Protein AF-I1BGM9-F1 (afdb_monomer_lite)

Radius of gyration: 24.02 Å; chains: 1; bounding box: 52×51×76 Å

Sequence (134 aa):
MIDSLDTKRAESKNILCCKMSLQFSRIGSIHKRKPQRPASVSNDIYISSKSKSSAIVNRIKRLMLKENQKTITIHGLGAMVLRATSIALKAQEDLNDQISLKPTTETISLIDDIIPEDMKQKKDLQICKRELEK

InterPro domains:
  IPR014612 Ribonucleases P/MRP protein subunit Rpp20/Pop7 [PF12328] (41-123)
  IPR014612 Ribo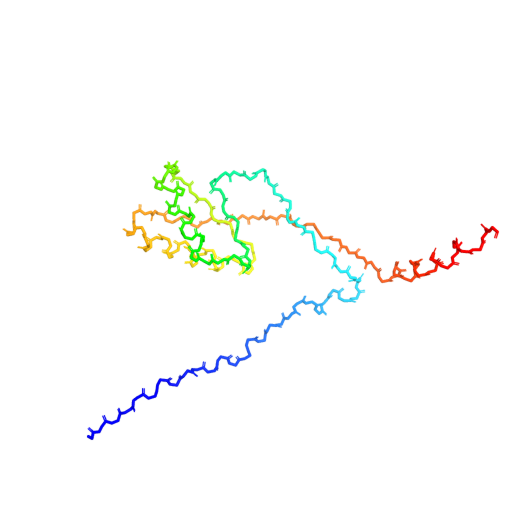nucleases P/MRP protein subunit Rpp20/Pop7 [PTHR15314] (30-118)
  IPR036882 Alba-like domain superfamily [G3DSA:3.30.110.20] (25-133)
  IPR036882 Alba-like domain superfamily [SSF82704] (43-116)

Foldseek 3Di:
DDDDDPPPDDDPPDPPPVVPPPPCVQFADKAFDDFDDPDDDLQEAEDDPPDDLVVVLVSVVCCCPVVVDPHHHYDADDVCPVVSVVSVVVSCVVVVNPDDDDDDDDDGDTDIDGDGPVVVVVVVVVVVPPPPDD

pLDDT: mean 76.67, std 21.54, range [31.11, 96.38]

Structure (mmCIF, N/CA/C/O backbone):
data_AF-I1BGM9-F1
#
_entry.id   AF-I1BGM9-F1
#
loop_
_atom_site.group_PDB
_atom_site.id
_atom_site.type_s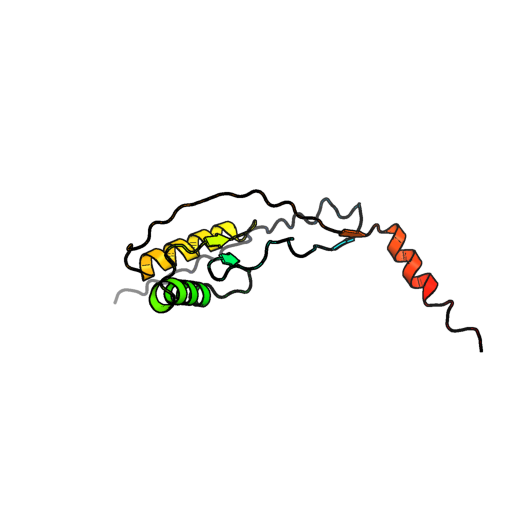ymbol
_atom_site.label_atom_id
_atom_site.label_alt_id
_atom_site.label_comp_id
_atom_site.label_asym_id
_atom_site.label_entity_id
_atom_site.label_seq_id
_atom_site.pdbx_PDB_ins_code
_atom_site.Cartn_x
_atom_site.Cartn_y
_atom_site.Cartn_z
_atom_site.occupancy
_atom_site.B_iso_or_equiv
_atom_site.auth_seq_id
_atom_site.auth_comp_id
_atom_site.auth_asym_id
_atom_site.auth_atom_id
_atom_site.pdbx_PDB_model_num
ATOM 1 N N . MET A 1 1 ? 22.489 -15.675 44.538 1.00 47.59 1 MET A N 1
ATOM 2 C CA . MET A 1 1 ? 22.892 -16.816 43.692 1.00 47.59 1 MET A CA 1
ATOM 3 C C . MET A 1 1 ? 21.787 -17.051 42.680 1.00 47.59 1 MET A C 1
ATOM 5 O O . MET A 1 1 ? 20.633 -16.987 43.086 1.00 47.59 1 MET A O 1
ATOM 9 N N . ILE A 1 2 ? 22.177 -17.343 41.434 1.00 50.19 2 ILE A N 1
ATOM 10 C CA . ILE A 1 2 ? 21.364 -17.720 40.260 1.00 50.19 2 ILE A CA 1
ATOM 11 C C . ILE A 1 2 ? 21.028 -16.553 39.303 1.00 50.19 2 ILE A C 1
ATOM 13 O O . ILE A 1 2 ? 19.948 -15.972 39.312 1.00 50.19 2 ILE A O 1
ATOM 17 N N . ASP A 1 3 ? 22.065 -16.201 38.541 1.00 35.69 3 ASP A N 1
ATOM 18 C CA . ASP A 1 3 ? 22.170 -16.248 37.074 1.00 35.69 3 ASP A CA 1
ATOM 19 C C . ASP A 1 3 ? 21.246 -15.399 36.182 1.00 35.69 3 ASP A C 1
ATOM 21 O O . ASP A 1 3 ? 20.120 -15.744 35.830 1.00 35.69 3 ASP A O 1
ATOM 25 N N . SER A 1 4 ? 21.860 -14.308 35.715 1.00 48.44 4 SER A N 1
ATOM 26 C CA . SER A 1 4 ? 21.898 -13.839 34.325 1.00 48.44 4 SER A CA 1
ATOM 27 C C . SER A 1 4 ? 21.396 -14.831 33.267 1.00 48.44 4 SER A C 1
ATOM 29 O O . SER A 1 4 ? 22.034 -15.851 33.004 1.00 48.44 4 SER A O 1
ATOM 31 N N . LEU A 1 5 ? 20.333 -14.450 32.556 1.00 50.47 5 LEU A N 1
ATOM 32 C CA . LEU A 1 5 ? 19.987 -15.032 31.261 1.00 50.47 5 LEU A CA 1
ATOM 33 C C . LEU A 1 5 ? 20.230 -14.002 30.159 1.00 50.47 5 LEU A C 1
ATOM 35 O O . LEU A 1 5 ? 19.378 -13.183 29.812 1.00 50.47 5 LEU A O 1
ATOM 39 N N . ASP A 1 6 ? 21.442 -14.086 29.617 1.00 43.53 6 ASP A N 1
ATOM 40 C CA . ASP A 1 6 ? 21.855 -13.495 28.354 1.00 43.53 6 ASP A CA 1
ATOM 41 C C . ASP A 1 6 ? 20.881 -13.893 27.243 1.00 43.53 6 ASP A C 1
ATOM 43 O O . ASP A 1 6 ? 20.869 -15.026 26.755 1.00 43.53 6 ASP A O 1
ATOM 47 N N . THR A 1 7 ? 20.073 -12.941 26.782 1.00 48.78 7 THR A N 1
ATOM 48 C CA . THR A 1 7 ? 19.295 -13.133 25.559 1.00 48.78 7 THR A CA 1
ATOM 49 C C . THR A 1 7 ? 20.230 -12.895 24.380 1.00 48.78 7 THR A C 1
ATOM 51 O O . THR A 1 7 ? 20.437 -11.763 23.936 1.00 48.78 7 THR A O 1
ATOM 54 N N . LYS A 1 8 ? 20.857 -13.970 23.893 1.00 41.69 8 LYS A N 1
ATOM 55 C CA . LYS A 1 8 ? 21.724 -13.929 22.712 1.00 41.69 8 LYS A CA 1
ATOM 56 C C . LYS A 1 8 ? 20.919 -13.458 21.504 1.00 41.69 8 LYS A C 1
ATOM 58 O O . LYS A 1 8 ? 20.136 -14.199 20.916 1.00 41.69 8 LYS A O 1
ATOM 63 N N . ARG A 1 9 ? 21.122 -12.191 21.145 1.00 37.47 9 ARG A N 1
ATOM 64 C CA . ARG A 1 9 ? 20.648 -11.576 19.909 1.00 37.47 9 ARG A CA 1
ATOM 65 C C . ARG A 1 9 ? 21.229 -12.366 18.741 1.00 37.47 9 ARG A C 1
ATOM 67 O O . ARG A 1 9 ? 22.417 -12.269 18.453 1.00 37.47 9 ARG A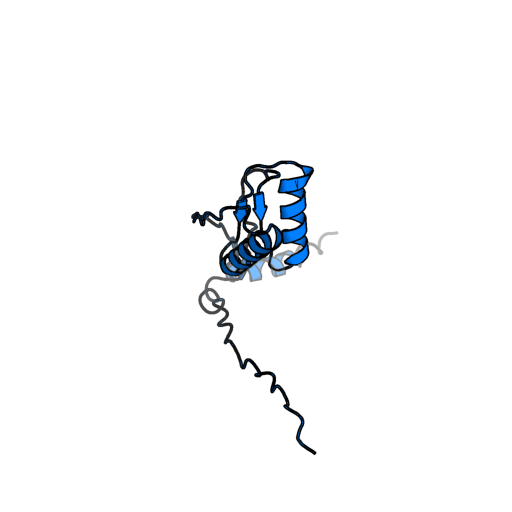 O 1
ATOM 74 N N . ALA A 1 10 ? 20.382 -13.167 18.104 1.00 42.22 10 ALA A N 1
ATOM 75 C CA . ALA A 1 10 ? 20.719 -13.886 16.892 1.00 42.22 10 ALA A CA 1
ATOM 76 C C . ALA A 1 10 ? 21.202 -12.889 15.829 1.00 42.22 10 ALA A C 1
ATOM 78 O O . ALA A 1 10 ? 20.460 -12.018 15.370 1.00 42.22 10 ALA A O 1
ATOM 79 N N . GLU A 1 11 ? 22.473 -13.014 15.463 1.00 41.69 11 GLU A N 1
ATOM 80 C CA . GLU A 1 11 ? 23.048 -12.394 14.284 1.00 41.69 11 GLU A CA 1
ATOM 81 C C . GLU A 1 11 ? 22.360 -12.997 13.058 1.00 41.69 11 GLU A C 1
ATOM 83 O O . GLU A 1 11 ? 22.628 -14.131 12.655 1.00 41.69 11 GLU A O 1
ATOM 88 N N . SER A 1 12 ? 21.440 -12.246 12.459 1.00 45.94 12 SER A N 1
ATOM 89 C CA . SER A 1 12 ? 20.872 -12.577 11.157 1.00 45.94 12 SER A CA 1
ATOM 90 C C . SER A 1 12 ? 21.951 -12.378 10.091 1.00 45.94 12 SER A C 1
ATOM 92 O O . SER A 1 12 ? 22.090 -11.304 9.501 1.00 45.94 12 SER A O 1
ATOM 94 N N . LYS A 1 13 ? 22.751 -13.429 9.906 1.00 42.69 13 LYS A N 1
ATOM 95 C CA . LYS A 1 13 ? 23.730 -13.602 8.836 1.00 42.69 13 LYS A CA 1
ATOM 96 C C . LYS A 1 13 ? 23.038 -13.453 7.484 1.00 42.69 13 LYS A C 1
ATOM 98 O O . LYS A 1 13 ? 22.037 -14.114 7.228 1.00 42.69 13 LYS A O 1
ATOM 103 N N . ASN A 1 14 ? 23.610 -12.586 6.648 1.00 44.69 14 ASN A N 1
ATOM 104 C CA . ASN A 1 14 ? 23.527 -12.583 5.188 1.00 44.69 14 ASN A CA 1
ATOM 105 C C . ASN A 1 14 ? 22.251 -13.196 4.602 1.00 44.69 14 ASN A C 1
ATOM 107 O O . ASN A 1 14 ? 22.264 -14.285 4.029 1.00 44.69 14 ASN A O 1
ATOM 111 N N . ILE A 1 15 ? 21.169 -12.421 4.619 1.00 40.81 15 ILE A N 1
ATOM 112 C CA . ILE A 1 15 ? 20.214 -12.536 3.524 1.00 40.81 15 ILE A CA 1
ATOM 113 C C . ILE A 1 15 ? 20.950 -11.956 2.328 1.00 40.81 15 ILE A C 1
ATOM 115 O O . ILE A 1 15 ? 21.093 -10.739 2.193 1.00 40.81 15 ILE A O 1
ATOM 119 N N . LEU A 1 16 ? 21.497 -12.865 1.526 1.00 44.66 16 LEU A N 1
ATOM 120 C CA . LEU A 1 16 ? 21.978 -12.637 0.181 1.00 44.66 16 LEU A CA 1
ATOM 121 C C . LEU A 1 16 ? 20.876 -11.875 -0.557 1.00 44.66 16 LEU A C 1
ATOM 123 O O . LEU A 1 16 ? 19.959 -12.451 -1.137 1.00 44.66 16 LEU A O 1
ATOM 127 N N . CYS A 1 17 ? 20.949 -10.547 -0.488 1.00 34.69 17 CYS A N 1
ATOM 128 C CA . CYS A 1 17 ? 20.283 -9.652 -1.403 1.00 34.69 17 CYS A CA 1
ATOM 129 C C . CYS A 1 17 ? 20.964 -9.923 -2.737 1.00 34.69 17 CYS A C 1
ATOM 131 O O . CYS A 1 17 ? 21.916 -9.245 -3.127 1.00 34.69 17 CYS A O 1
ATOM 133 N N . CYS A 1 18 ? 20.533 -11.006 -3.381 1.00 31.11 18 CYS A N 1
ATOM 134 C CA . CYS A 1 18 ? 20.826 -11.309 -4.758 1.00 31.11 18 CYS A CA 1
ATOM 135 C C . CYS A 1 18 ? 20.189 -10.159 -5.525 1.00 31.11 18 CYS A C 1
ATOM 137 O O . CYS A 1 18 ? 19.013 -10.180 -5.886 1.00 31.11 18 CYS A O 1
ATOM 139 N N . LYS A 1 19 ? 20.962 -9.081 -5.664 1.00 43.97 19 LYS A N 1
ATOM 140 C CA . LYS A 1 19 ? 20.681 -7.980 -6.560 1.00 43.97 19 LYS A CA 1
ATOM 141 C C . LYS A 1 19 ? 20.499 -8.632 -7.921 1.00 43.97 19 LYS A C 1
ATOM 143 O O . LYS A 1 19 ? 21.468 -8.927 -8.614 1.00 43.97 19 LYS A O 1
ATOM 148 N N . MET A 1 20 ? 19.250 -8.833 -8.321 1.00 42.16 20 MET A N 1
ATOM 149 C CA . MET A 1 20 ? 18.856 -9.193 -9.683 1.00 42.16 20 MET A CA 1
ATOM 150 C C . MET A 1 20 ? 19.176 -8.065 -10.690 1.00 42.16 20 MET A C 1
ATOM 152 O O . MET A 1 20 ? 18.518 -7.907 -11.708 1.00 42.16 20 MET A O 1
ATOM 156 N N . SER A 1 21 ? 20.210 -7.259 -10.433 1.00 46.22 21 SER A N 1
ATOM 157 C CA . SER A 1 21 ? 20.817 -6.354 -11.405 1.00 46.22 21 SER A CA 1
ATOM 158 C C . SER A 1 21 ? 21.771 -7.082 -12.360 1.00 46.22 21 SER A C 1
ATOM 160 O O . SER A 1 21 ? 22.275 -6.462 -13.288 1.00 46.22 21 SER A O 1
ATOM 162 N N . LEU A 1 22 ? 22.051 -8.371 -12.137 1.00 45.59 22 LEU A N 1
ATOM 163 C CA . LEU A 1 22 ? 23.122 -9.100 -12.828 1.00 45.59 22 LEU A CA 1
ATOM 164 C C . LEU A 1 22 ? 22.764 -9.683 -14.204 1.00 45.59 22 LEU A C 1
ATOM 166 O O . LEU A 1 22 ? 23.652 -10.228 -14.847 1.00 45.59 22 LEU A O 1
ATOM 170 N N . GLN A 1 23 ? 21.523 -9.564 -14.690 1.00 45.09 23 GLN A N 1
ATOM 171 C CA . GLN A 1 23 ? 21.164 -10.110 -16.013 1.00 45.09 23 GLN A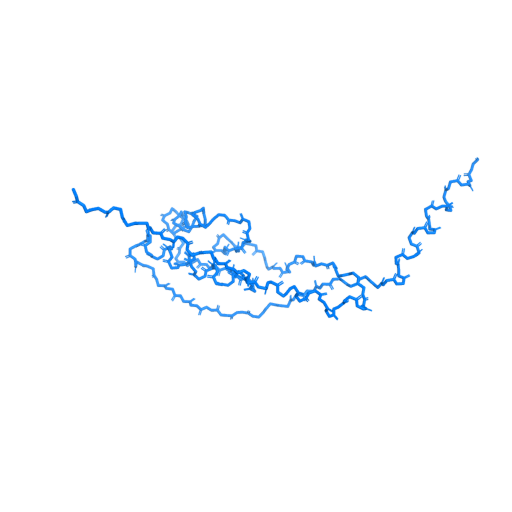 CA 1
ATOM 172 C C . GLN A 1 23 ? 20.841 -9.075 -17.096 1.00 45.09 23 GLN A C 1
ATOM 174 O O . GLN A 1 23 ? 20.743 -9.447 -18.259 1.00 45.09 23 GLN A O 1
ATOM 179 N N . PHE A 1 24 ? 20.759 -7.781 -16.767 1.00 48.75 24 PHE A N 1
ATOM 180 C CA . PHE A 1 24 ? 20.501 -6.732 -17.768 1.00 48.75 24 PHE A CA 1
ATOM 181 C C . PHE A 1 24 ? 21.727 -5.868 -18.099 1.00 48.75 24 PHE A C 1
ATOM 183 O O . PHE A 1 24 ? 21.668 -5.006 -18.972 1.00 48.75 24 PHE A O 1
ATOM 190 N N . SER A 1 25 ? 22.863 -6.119 -17.443 1.00 51.22 25 SER A N 1
ATOM 191 C CA . SER A 1 25 ? 24.116 -5.378 -17.645 1.00 51.22 25 SER A CA 1
ATOM 192 C C . SER A 1 25 ? 24.694 -5.482 -19.059 1.00 51.22 25 SER A C 1
ATOM 194 O O . SER A 1 25 ? 25.623 -4.754 -19.367 1.00 51.22 25 SER A O 1
ATOM 196 N N . ARG A 1 26 ? 24.159 -6.354 -19.925 1.00 57.53 26 ARG A N 1
ATOM 197 C CA . ARG A 1 26 ? 24.588 -6.480 -21.327 1.00 57.53 26 ARG A CA 1
ATOM 198 C C . ARG A 1 26 ? 23.812 -5.592 -22.309 1.00 57.53 26 ARG A C 1
ATOM 200 O O . ARG A 1 26 ? 24.184 -5.541 -23.472 1.00 57.53 26 ARG A O 1
ATOM 207 N N . ILE A 1 27 ? 22.727 -4.942 -21.876 1.00 65.69 27 ILE A N 1
ATOM 208 C CA . ILE A 1 27 ? 21.816 -4.178 -22.757 1.00 65.69 27 ILE A CA 1
ATOM 209 C C . ILE A 1 27 ? 21.973 -2.660 -22.531 1.00 65.69 27 ILE A C 1
ATOM 211 O O . ILE A 1 27 ? 21.616 -1.854 -23.386 1.00 65.69 27 ILE A O 1
ATOM 215 N N . GLY A 1 28 ? 22.564 -2.263 -21.401 1.00 71.69 28 GLY A N 1
ATOM 216 C CA . GLY A 1 28 ? 22.896 -0.880 -21.068 1.00 71.69 28 GLY A CA 1
ATOM 217 C C . GLY A 1 28 ? 22.353 -0.435 -19.713 1.00 71.69 28 GLY A C 1
ATOM 218 O O . GLY A 1 28 ? 21.847 -1.231 -18.919 1.00 71.69 28 GLY A O 1
ATOM 219 N N . SER A 1 29 ? 22.491 0.855 -19.401 1.00 81.12 29 SER A N 1
ATOM 220 C CA . SER A 1 29 ? 22.047 1.396 -18.112 1.00 81.12 29 SER A CA 1
ATOM 221 C C . SER A 1 29 ? 20.537 1.637 -18.102 1.00 81.12 29 SER A C 1
ATOM 223 O O . SER A 1 29 ? 20.037 2.427 -18.902 1.00 81.12 29 SER A O 1
ATOM 225 N N . ILE A 1 30 ? 19.826 1.003 -17.164 1.00 83.88 30 ILE A N 1
ATOM 226 C CA . ILE A 1 30 ? 18.381 1.181 -16.966 1.00 83.88 30 ILE A CA 1
ATOM 227 C C . ILE A 1 30 ? 18.118 2.397 -16.074 1.00 83.88 30 ILE A C 1
ATOM 229 O O . ILE A 1 30 ? 18.615 2.469 -14.946 1.00 83.88 30 ILE A O 1
ATOM 233 N N . HIS A 1 31 ? 17.282 3.316 -16.543 1.00 87.38 31 HIS A N 1
ATOM 234 C CA . HIS A 1 31 ? 16.721 4.393 -15.739 1.00 87.38 31 HIS A CA 1
ATOM 235 C C . HIS A 1 31 ? 15.260 4.076 -15.405 1.00 87.38 31 HIS A C 1
ATOM 237 O O . HIS A 1 31 ? 14.394 4.040 -16.278 1.00 87.38 31 HIS A O 1
ATOM 243 N N . LYS A 1 32 ? 14.989 3.828 -14.119 1.00 86.81 32 LYS A N 1
ATOM 244 C CA . LYS A 1 32 ? 13.644 3.477 -13.653 1.00 86.81 32 LYS A CA 1
ATOM 245 C C . LYS A 1 32 ? 12.760 4.711 -13.566 1.00 86.81 32 LYS A C 1
ATOM 247 O O . LYS A 1 32 ? 13.127 5.670 -12.880 1.00 86.81 32 LYS A O 1
ATOM 252 N N . ARG A 1 33 ? 11.582 4.676 -14.188 1.00 87.50 33 ARG A N 1
ATOM 253 C CA . ARG A 1 33 ? 10.617 5.779 -14.078 1.00 87.50 33 ARG A CA 1
ATOM 254 C C . ARG A 1 33 ? 9.777 5.636 -12.811 1.00 87.50 33 ARG A C 1
ATOM 256 O O . ARG A 1 33 ? 9.697 4.579 -12.184 1.00 87.50 33 ARG A O 1
ATOM 263 N N . LYS A 1 34 ? 9.123 6.729 -12.410 1.00 86.88 34 LYS A N 1
ATOM 264 C CA . LYS A 1 34 ? 8.061 6.640 -11.400 1.00 86.88 34 LYS A CA 1
ATOM 265 C C . LYS A 1 34 ? 6.871 5.891 -12.014 1.00 86.88 34 LYS A C 1
ATOM 267 O O . LYS A 1 34 ? 6.562 6.146 -13.178 1.00 86.88 34 LYS A O 1
ATOM 272 N N . PRO A 1 35 ? 6.186 5.022 -11.253 1.00 87.75 35 PRO A N 1
ATOM 273 C CA . PRO A 1 35 ? 4.963 4.387 -11.724 1.00 87.75 35 PRO A CA 1
ATOM 274 C C . PRO A 1 35 ? 3.952 5.435 -12.196 1.00 87.75 35 PRO A C 1
ATOM 276 O O . PRO A 1 35 ? 3.703 6.420 -11.492 1.00 87.75 35 PRO A O 1
ATOM 279 N N . GLN A 1 36 ? 3.380 5.215 -13.379 1.00 87.38 36 GLN A N 1
ATOM 280 C CA . GLN A 1 36 ? 2.227 5.974 -13.851 1.00 87.38 36 GLN A CA 1
ATOM 281 C C . GLN A 1 36 ? 1.048 5.622 -12.945 1.00 87.38 36 GLN A C 1
ATOM 283 O O . GLN A 1 36 ? 0.748 4.445 -12.749 1.00 87.38 36 GLN A O 1
ATOM 288 N N . ARG A 1 37 ? 0.418 6.630 -12.345 1.00 82.00 37 ARG A N 1
ATOM 289 C CA . ARG A 1 37 ? -0.691 6.430 -11.410 1.00 82.00 37 ARG A CA 1
ATOM 290 C C . ARG A 1 37 ? -1.818 7.417 -11.692 1.00 82.00 37 ARG A C 1
ATOM 292 O O . ARG A 1 37 ? -1.527 8.537 -12.120 1.00 82.00 37 ARG A O 1
ATOM 299 N N . PRO A 1 38 ? -3.076 7.039 -11.411 1.00 82.06 38 PRO A N 1
ATOM 300 C CA . PRO A 1 38 ? -4.181 7.983 -11.434 1.00 82.06 38 PRO A CA 1
ATOM 301 C C . PRO A 1 38 ? -3.974 9.098 -10.395 1.00 82.06 38 PRO A C 1
ATOM 303 O O . PRO A 1 38 ? -3.071 9.051 -9.542 1.00 82.06 38 PRO A O 1
ATOM 306 N N . ALA A 1 39 ? -4.810 10.134 -10.488 1.00 84.62 39 ALA A N 1
ATOM 307 C CA . ALA A 1 39 ? -4.816 11.234 -9.532 1.00 84.62 39 ALA A CA 1
ATOM 308 C C . ALA A 1 39 ? -4.899 10.695 -8.094 1.00 84.62 39 ALA A C 1
ATOM 310 O O . ALA A 1 39 ? -5.615 9.735 -7.820 1.00 84.62 39 ALA A O 1
ATOM 311 N N . SER A 1 40 ? -4.126 11.290 -7.179 1.00 82.06 40 SER A N 1
ATOM 312 C CA . SER A 1 40 ? -4.097 10.807 -5.795 1.00 82.06 40 SER A CA 1
ATOM 313 C C . SER A 1 40 ? -5.420 11.146 -5.124 1.00 82.06 40 SER A C 1
ATOM 315 O O . SER A 1 40 ? -5.691 12.321 -4.884 1.00 82.06 40 SER A O 1
ATOM 317 N N . VAL A 1 41 ? -6.205 10.130 -4.783 1.00 87.00 41 VAL A N 1
ATOM 318 C CA . VAL A 1 41 ? -7.360 10.293 -3.899 1.00 87.00 41 VAL A CA 1
ATOM 319 C C . VAL A 1 41 ? -6.851 10.412 -2.457 1.00 87.00 41 VAL A C 1
ATOM 321 O O . VAL A 1 41 ? -5.796 9.872 -2.113 1.00 87.00 41 VAL A O 1
ATOM 324 N N . SER A 1 42 ? -7.571 11.137 -1.598 1.00 84.81 42 SER A N 1
ATOM 325 C CA . SER A 1 42 ? -7.234 11.286 -0.170 1.00 84.81 42 SER A CA 1
ATOM 326 C C . SER A 1 42 ? -7.184 9.950 0.580 1.00 84.81 42 SER A C 1
ATOM 328 O O . SER A 1 42 ? -6.428 9.813 1.545 1.00 84.81 42 SER A O 1
ATOM 330 N N . ASN A 1 43 ? -7.964 8.976 0.106 1.00 91.88 43 ASN A N 1
ATOM 331 C CA . ASN A 1 43 ? -8.184 7.674 0.736 1.00 91.88 43 ASN A CA 1
ATOM 332 C C . ASN A 1 43 ? -7.113 6.639 0.379 1.00 91.88 43 ASN A C 1
ATOM 334 O O . ASN A 1 43 ? -7.027 5.606 1.042 1.00 91.88 43 ASN A O 1
ATOM 338 N N . ASP A 1 44 ? -6.279 6.925 -0.622 1.00 92.75 44 ASP A N 1
ATOM 339 C CA . ASP A 1 44 ? -5.243 6.007 -1.079 1.00 92.75 44 ASP A CA 1
ATOM 340 C C . ASP A 1 44 ? -3.902 6.352 -0.434 1.00 92.75 44 ASP A C 1
ATOM 342 O O . ASP A 1 44 ? -3.407 7.486 -0.480 1.00 92.75 44 ASP A O 1
ATOM 346 N N . ILE A 1 45 ? -3.271 5.345 0.164 1.00 94.25 45 ILE A N 1
ATOM 347 C CA . ILE A 1 45 ? -1.970 5.473 0.810 1.00 94.25 45 ILE A CA 1
ATOM 348 C C . ILE A 1 45 ? -0.969 4.572 0.099 1.00 94.25 45 ILE A C 1
ATOM 350 O O . ILE A 1 45 ? -1.002 3.350 0.217 1.00 94.25 45 ILE A O 1
ATOM 354 N N . TYR A 1 46 ? -0.010 5.194 -0.579 1.00 93.31 46 TYR A N 1
ATOM 355 C CA . TYR A 1 46 ? 1.103 4.496 -1.215 1.00 93.31 46 TYR A CA 1
ATOM 356 C C 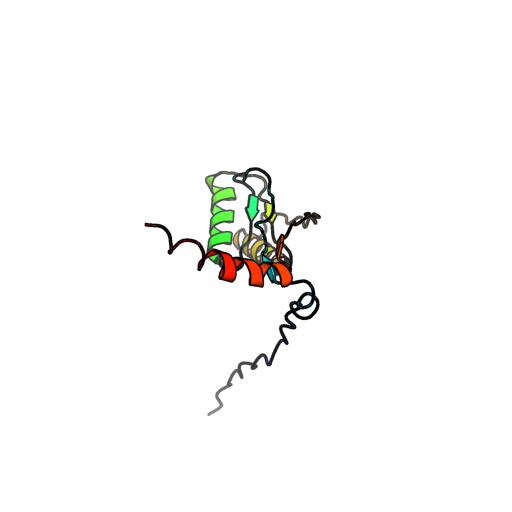. TYR A 1 46 ? 2.278 4.371 -0.248 1.00 93.31 46 TYR A C 1
ATOM 358 O O . TYR A 1 46 ? 2.798 5.370 0.264 1.00 93.31 46 TYR A O 1
ATOM 366 N N . ILE A 1 47 ? 2.729 3.142 -0.010 1.00 94.62 47 ILE A N 1
ATOM 367 C CA . ILE A 1 47 ? 3.844 2.887 0.899 1.00 94.62 47 ILE A CA 1
ATOM 368 C C . ILE A 1 47 ? 5.168 3.004 0.157 1.00 94.62 47 ILE A C 1
ATOM 370 O O . ILE A 1 47 ? 5.441 2.301 -0.815 1.00 94.62 47 ILE A O 1
ATOM 374 N N . SER A 1 48 ? 6.028 3.876 0.680 1.00 92.31 48 SER A N 1
ATOM 375 C CA . SER A 1 48 ? 7.421 3.978 0.263 1.00 92.31 48 SER A CA 1
ATOM 376 C C . SER A 1 48 ? 8.338 3.305 1.282 1.00 92.31 48 SER A C 1
ATOM 378 O O . SER A 1 48 ? 8.041 3.257 2.477 1.00 92.31 48 SER A O 1
ATOM 380 N N . SER A 1 49 ? 9.511 2.862 0.828 1.00 90.25 49 SER A N 1
ATOM 381 C CA . SER A 1 49 ? 10.533 2.285 1.710 1.00 90.25 49 SER A CA 1
ATOM 382 C C . SER A 1 49 ? 11.022 3.274 2.785 1.00 90.25 49 SER A C 1
ATOM 384 O O . SER A 1 49 ? 11.317 2.884 3.913 1.00 90.25 49 SER A O 1
ATOM 386 N N . LYS A 1 50 ? 11.027 4.580 2.488 1.00 91.50 50 LYS A N 1
ATOM 387 C CA . LYS A 1 50 ? 11.500 5.625 3.413 1.00 91.50 50 LYS A CA 1
ATOM 388 C C . LYS A 1 50 ? 10.451 6.061 4.440 1.00 91.50 50 LYS A C 1
ATOM 390 O O . LYS A 1 50 ? 10.795 6.689 5.437 1.00 91.50 50 LYS A O 1
ATOM 395 N N . SER A 1 51 ? 9.174 5.760 4.204 1.00 91.44 51 SER A N 1
ATOM 396 C CA . SER A 1 51 ? 8.086 6.161 5.100 1.00 91.44 51 SER A CA 1
ATOM 397 C C . SER A 1 51 ? 8.221 5.458 6.454 1.00 91.44 51 SER A C 1
ATOM 399 O O . SER A 1 51 ? 8.567 4.283 6.496 1.00 91.44 51 SER A O 1
ATOM 401 N N . LYS A 1 52 ? 7.933 6.131 7.575 1.00 95.19 52 LYS A N 1
ATOM 402 C CA . LYS A 1 52 ? 7.907 5.497 8.910 1.00 95.19 52 LYS A CA 1
ATOM 403 C C . LYS A 1 52 ? 6.570 4.785 9.124 1.00 95.19 52 LYS A C 1
ATOM 405 O O . LYS A 1 52 ? 5.526 5.397 8.922 1.00 95.19 52 LYS A O 1
ATOM 410 N N . SER A 1 53 ? 6.588 3.527 9.572 1.00 94.12 53 SER A N 1
ATOM 411 C CA . SER A 1 53 ? 5.363 2.722 9.724 1.00 94.12 53 SER A CA 1
ATOM 412 C C . SER A 1 53 ? 4.376 3.339 10.726 1.00 94.12 53 SER A C 1
ATOM 414 O O . SER A 1 53 ? 3.192 3.438 10.428 1.00 94.12 53 SER A O 1
ATOM 416 N N . SER A 1 54 ? 4.863 3.856 11.860 1.00 95.38 54 SER A N 1
ATOM 417 C CA . SER A 1 54 ? 4.032 4.543 12.865 1.00 95.38 54 SER A CA 1
ATOM 418 C C . SER A 1 54 ? 3.336 5.793 12.320 1.00 95.38 54 SER A C 1
ATOM 420 O O . SER A 1 54 ? 2.169 6.031 12.610 1.00 95.38 54 SER A O 1
ATOM 422 N N . ALA A 1 55 ? 4.022 6.570 11.478 1.00 96.12 55 ALA A N 1
ATOM 423 C CA . ALA A 1 55 ? 3.439 7.753 10.852 1.00 96.12 55 ALA A CA 1
ATOM 424 C C . ALA A 1 55 ? 2.293 7.387 9.895 1.00 96.12 55 ALA A C 1
ATOM 426 O O . ALA A 1 55 ? 1.299 8.106 9.827 1.00 96.12 55 ALA A O 1
ATOM 427 N N . ILE A 1 56 ? 2.413 6.259 9.186 1.00 96.38 56 ILE A N 1
ATOM 428 C CA . ILE A 1 56 ? 1.345 5.760 8.313 1.00 96.38 56 ILE A CA 1
ATOM 429 C C . ILE A 1 56 ? 0.146 5.279 9.134 1.00 96.38 56 ILE A C 1
ATOM 431 O O . ILE A 1 56 ? -0.974 5.661 8.816 1.00 96.38 56 ILE A O 1
ATOM 435 N N . VAL A 1 57 ? 0.361 4.532 10.219 1.00 96.19 57 VAL A N 1
ATOM 436 C CA . VAL A 1 57 ? -0.736 4.093 11.102 1.00 96.19 57 VAL A CA 1
ATOM 437 C C . VAL A 1 57 ? -1.470 5.291 11.714 1.00 96.19 57 VAL A C 1
ATOM 439 O O . VAL A 1 57 ? -2.695 5.363 11.657 1.00 96.19 57 VAL A O 1
ATOM 442 N N . ASN A 1 58 ? -0.740 6.301 12.193 1.00 95.50 58 ASN A N 1
ATOM 443 C CA . ASN A 1 58 ? -1.346 7.535 12.701 1.00 95.50 58 ASN A CA 1
ATOM 444 C C . ASN A 1 58 ? -2.129 8.291 11.619 1.00 95.50 58 ASN A C 1
ATOM 446 O O . ASN A 1 58 ? -3.175 8.875 11.903 1.00 95.50 58 ASN A O 1
ATOM 450 N N . ARG A 1 59 ? -1.648 8.270 10.369 1.00 95.31 59 ARG A N 1
ATOM 451 C CA . ARG A 1 59 ? -2.384 8.827 9.229 1.00 95.31 59 ARG A CA 1
ATOM 452 C C . ARG A 1 59 ? -3.680 8.056 8.978 1.00 95.31 59 ARG A C 1
ATOM 454 O O . ARG A 1 59 ? -4.704 8.703 8.808 1.00 95.31 59 ARG A O 1
ATOM 461 N N . ILE A 1 60 ? -3.652 6.722 8.999 1.00 95.06 60 ILE A N 1
ATOM 462 C CA . ILE A 1 60 ? -4.846 5.874 8.839 1.00 95.06 60 ILE A CA 1
ATOM 463 C C . ILE A 1 60 ? -5.875 6.205 9.924 1.00 95.06 60 ILE A C 1
ATOM 465 O O . ILE A 1 60 ? -7.015 6.530 9.601 1.00 95.06 60 ILE A O 1
ATOM 469 N N . LYS A 1 61 ? -5.454 6.248 11.195 1.00 94.06 61 LYS A N 1
ATOM 470 C CA . LYS A 1 61 ? -6.310 6.665 12.319 1.00 94.06 61 LYS A CA 1
ATOM 471 C C . LYS A 1 61 ? -6.943 8.027 12.082 1.00 94.06 61 LYS A C 1
ATOM 473 O O . LYS A 1 61 ? -8.135 8.202 12.294 1.00 94.06 61 LYS A O 1
ATOM 478 N N . ARG A 1 62 ? -6.149 9.004 11.636 1.00 94.56 62 ARG A N 1
ATOM 479 C CA . ARG A 1 62 ? -6.643 10.356 11.367 1.00 94.56 62 ARG A CA 1
ATOM 480 C C . ARG A 1 62 ? -7.707 10.359 10.269 1.00 94.56 62 ARG A C 1
ATOM 482 O O . ARG A 1 62 ? -8.731 11.005 10.449 1.00 94.56 62 ARG A O 1
ATOM 489 N N . LEU A 1 63 ? -7.471 9.639 9.174 1.00 94.19 63 LEU A N 1
ATOM 490 C CA . LEU A 1 63 ? -8.407 9.549 8.052 1.00 94.19 63 LEU A CA 1
ATOM 491 C C . LEU A 1 63 ? -9.724 8.867 8.459 1.00 94.19 63 LEU A C 1
ATOM 493 O O . LEU A 1 63 ? -10.792 9.345 8.088 1.00 94.19 63 LEU A O 1
ATOM 497 N N . MET A 1 64 ? -9.670 7.798 9.260 1.00 92.38 64 MET A N 1
ATOM 498 C CA . MET A 1 64 ? -10.891 7.110 9.701 1.00 92.38 64 MET A CA 1
ATOM 499 C C . MET A 1 64 ? -11.642 7.879 10.788 1.00 92.38 64 MET A C 1
ATOM 501 O O . MET A 1 64 ? -12.856 7.994 10.711 1.00 92.38 64 MET A O 1
ATOM 505 N N . LEU A 1 65 ? -10.945 8.440 11.779 1.00 91.38 65 LEU A N 1
ATOM 506 C CA . LEU A 1 65 ? -11.595 9.070 12.934 1.00 91.38 65 LEU A CA 1
ATOM 507 C C . LEU A 1 65 ? -11.966 10.537 12.698 1.00 91.38 65 LEU A C 1
ATOM 509 O O . LEU A 1 65 ? -13.024 10.973 13.136 1.00 91.38 65 LEU A O 1
ATOM 513 N N . LYS A 1 66 ? -11.094 11.325 12.050 1.00 90.75 66 LYS A N 1
ATOM 514 C CA . LYS A 1 66 ? -11.338 12.767 11.851 1.00 90.75 66 LYS A CA 1
ATOM 515 C C . LYS A 1 66 ? -12.073 13.060 10.555 1.00 90.75 66 LYS A C 1
ATOM 517 O O . LYS A 1 66 ? -12.952 13.909 10.532 1.00 90.75 66 LYS A O 1
ATOM 522 N N . GLU A 1 67 ? -11.677 12.389 9.480 1.00 90.19 67 GLU A N 1
ATOM 523 C CA . GLU A 1 67 ? -12.228 12.625 8.139 1.00 90.19 67 GLU A CA 1
ATOM 524 C C . GLU A 1 67 ? -13.382 11.655 7.815 1.00 90.19 67 GLU A C 1
ATOM 526 O O . GLU A 1 67 ? -13.976 11.750 6.746 1.00 90.19 67 GLU A O 1
ATOM 531 N N . ASN A 1 68 ? -13.713 10.750 8.750 1.00 89.62 68 ASN A N 1
ATOM 532 C CA . ASN A 1 68 ? -14.802 9.770 8.683 1.00 89.62 68 ASN A CA 1
ATOM 533 C C . ASN A 1 68 ? -14.838 8.963 7.371 1.00 89.62 68 ASN A C 1
ATOM 535 O O . ASN A 1 68 ? -15.901 8.642 6.832 1.00 89.62 68 ASN A O 1
ATOM 539 N N . GLN A 1 69 ? -13.656 8.658 6.827 1.00 90.00 69 GLN A N 1
ATOM 540 C CA . GLN A 1 69 ? -13.530 7.874 5.606 1.00 90.00 69 GLN A CA 1
ATOM 541 C C . GLN A 1 69 ? -13.900 6.419 5.892 1.00 90.00 69 GLN A C 1
ATOM 543 O O . GLN A 1 69 ? -13.252 5.759 6.701 1.00 90.00 69 GLN A O 1
ATOM 548 N N . LYS A 1 70 ? -14.921 5.904 5.197 1.00 90.94 70 LYS A N 1
ATOM 549 C CA . LYS A 1 70 ? -15.411 4.523 5.377 1.00 90.94 70 LYS A CA 1
ATOM 550 C C . LYS A 1 70 ? -14.390 3.472 4.944 1.00 90.94 70 LYS A C 1
ATOM 552 O O . LYS A 1 70 ? -14.334 2.391 5.517 1.00 90.94 70 LYS A O 1
ATOM 557 N N . THR A 1 71 ? -13.608 3.778 3.912 1.00 93.00 71 THR A N 1
ATOM 558 C CA . THR A 1 71 ? -12.669 2.845 3.285 1.00 93.00 71 THR A CA 1
ATOM 559 C C . THR A 1 71 ? -11.362 3.551 2.967 1.00 93.00 71 THR A C 1
ATOM 561 O O . THR A 1 71 ? -11.367 4.637 2.387 1.00 93.00 71 THR A O 1
ATOM 564 N N . ILE A 1 72 ? -10.248 2.912 3.316 1.00 94.50 72 ILE A N 1
ATOM 565 C CA . ILE A 1 72 ? -8.891 3.376 3.022 1.00 94.50 72 ILE A CA 1
ATOM 566 C C . ILE A 1 72 ? -8.165 2.247 2.307 1.00 94.50 72 ILE A C 1
ATOM 568 O O . ILE A 1 72 ? -8.204 1.103 2.763 1.00 94.50 72 ILE A O 1
ATOM 572 N N . THR A 1 73 ? -7.470 2.581 1.225 1.00 94.62 73 THR A N 1
ATOM 573 C CA . THR A 1 73 ? -6.720 1.605 0.435 1.00 94.62 73 THR A CA 1
ATOM 574 C C . THR A 1 73 ? -5.231 1.814 0.651 1.00 94.62 73 THR A C 1
ATOM 576 O O . THR A 1 73 ? -4.708 2.923 0.528 1.00 94.62 73 THR A O 1
ATOM 579 N N . ILE A 1 74 ? -4.526 0.742 1.003 1.00 95.31 74 ILE A N 1
ATOM 580 C CA . ILE A 1 74 ? -3.080 0.767 1.208 1.00 95.31 74 ILE A CA 1
ATOM 581 C C . ILE A 1 74 ? -2.427 0.027 0.047 1.00 95.31 74 ILE A C 1
ATOM 583 O O . ILE A 1 74 ? -2.576 -1.184 -0.088 1.00 95.31 74 ILE A O 1
ATOM 587 N N . HIS A 1 75 ? -1.655 0.749 -0.758 1.00 93.94 75 HIS A N 1
ATOM 588 C CA . HIS A 1 75 ? -0.944 0.180 -1.895 1.00 93.94 75 HIS A CA 1
ATOM 589 C C . HIS A 1 75 ? 0.522 -0.074 -1.537 1.00 93.94 75 HIS A C 1
ATOM 591 O O . HIS A 1 75 ? 1.256 0.826 -1.108 1.00 93.94 75 HIS A O 1
ATOM 597 N N . GLY A 1 76 ? 0.968 -1.308 -1.762 1.00 93.75 76 GLY A N 1
ATOM 598 C CA . GLY A 1 76 ? 2.368 -1.712 -1.703 1.00 93.75 76 GLY A CA 1
ATOM 599 C C . GLY A 1 76 ? 2.762 -2.379 -3.014 1.00 93.75 76 GLY A C 1
ATOM 600 O O . GLY A 1 76 ? 2.105 -3.318 -3.443 1.00 93.75 76 GLY A O 1
ATOM 601 N N . LEU A 1 77 ? 3.833 -1.905 -3.650 1.00 92.31 77 LEU A N 1
ATOM 602 C CA . LEU A 1 77 ? 4.341 -2.479 -4.897 1.00 92.31 77 LEU A CA 1
ATOM 603 C C . LEU A 1 77 ? 5.586 -3.336 -4.628 1.00 92.31 77 LEU A C 1
ATOM 605 O O . LEU A 1 77 ? 6.514 -2.898 -3.939 1.00 92.31 77 LEU A O 1
ATOM 609 N N . GLY A 1 78 ? 5.622 -4.548 -5.186 1.00 90.38 78 GLY A N 1
ATOM 610 C CA . GLY A 1 78 ? 6.770 -5.458 -5.109 1.00 90.38 78 GLY A CA 1
ATOM 611 C C . GLY A 1 78 ? 7.203 -5.752 -3.668 1.00 90.38 78 GLY A C 1
ATOM 612 O O . GLY A 1 78 ? 6.413 -6.217 -2.851 1.00 90.38 78 GLY A O 1
ATOM 613 N N . ALA A 1 79 ? 8.451 -5.421 -3.323 1.00 90.44 79 ALA A N 1
ATOM 614 C CA . ALA A 1 79 ? 9.002 -5.639 -1.979 1.00 90.44 79 ALA A CA 1
ATOM 615 C C . ALA A 1 79 ? 8.233 -4.913 -0.853 1.00 90.44 79 ALA A C 1
ATOM 617 O O . ALA A 1 79 ? 8.408 -5.238 0.320 1.00 90.44 79 ALA A O 1
ATOM 618 N N . MET A 1 80 ? 7.394 -3.923 -1.179 1.00 94.12 80 MET A N 1
ATOM 619 C CA . MET A 1 80 ? 6.600 -3.186 -0.191 1.00 94.12 80 MET A CA 1
ATOM 620 C C . MET A 1 80 ? 5.276 -3.865 0.173 1.00 94.12 80 MET A C 1
ATOM 622 O O . MET A 1 80 ? 4.648 -3.421 1.131 1.00 94.12 80 MET A O 1
ATOM 626 N N . VAL A 1 81 ? 4.864 -4.934 -0.521 1.00 94.50 81 VAL A N 1
ATOM 627 C CA . VAL A 1 81 ? 3.610 -5.657 -0.227 1.00 94.50 81 VAL A CA 1
ATOM 628 C C . VAL A 1 81 ? 3.606 -6.186 1.207 1.00 94.50 81 VAL A C 1
ATOM 630 O O . VAL A 1 81 ? 2.703 -5.865 1.971 1.00 94.50 81 VAL A O 1
ATOM 633 N N . LEU A 1 82 ? 4.663 -6.895 1.620 1.00 94.50 82 LEU A N 1
ATOM 634 C CA . LEU A 1 82 ? 4.772 -7.436 2.980 1.00 94.50 82 LEU A CA 1
ATOM 635 C C . LEU A 1 82 ? 4.655 -6.333 4.038 1.00 94.50 82 LEU A C 1
ATOM 637 O O . LEU A 1 82 ? 3.933 -6.457 5.023 1.00 94.50 82 LEU A O 1
ATOM 641 N N . ARG A 1 83 ? 5.337 -5.212 3.795 1.00 95.19 83 ARG A N 1
ATOM 642 C CA . ARG A 1 83 ? 5.307 -4.062 4.694 1.00 95.19 83 ARG A CA 1
ATOM 643 C C . ARG A 1 83 ? 3.919 -3.422 4.764 1.00 95.19 83 ARG A C 1
ATOM 645 O O . ARG A 1 83 ? 3.525 -2.971 5.837 1.00 95.19 83 ARG A O 1
ATOM 652 N N . ALA A 1 84 ? 3.197 -3.373 3.647 1.00 95.94 84 ALA A N 1
ATOM 653 C CA . ALA A 1 84 ? 1.820 -2.899 3.597 1.00 95.94 84 ALA A CA 1
ATOM 654 C C . ALA A 1 84 ? 0.900 -3.764 4.452 1.00 95.94 84 ALA A C 1
ATOM 656 O O . ALA A 1 84 ? 0.179 -3.227 5.291 1.00 95.94 84 ALA A O 1
ATOM 657 N N . THR A 1 85 ? 1.012 -5.085 4.326 1.00 95.62 85 THR A N 1
ATOM 658 C CA . THR A 1 85 ? 0.262 -6.035 5.149 1.00 95.62 85 THR A CA 1
ATOM 659 C C . THR A 1 85 ? 0.570 -5.855 6.635 1.00 95.62 85 THR A C 1
ATOM 661 O O . THR A 1 85 ? -0.354 -5.750 7.435 1.00 95.62 85 THR A O 1
ATOM 664 N N . SER A 1 86 ? 1.844 -5.717 7.022 1.00 95.88 86 SER A N 1
ATOM 665 C CA . SER A 1 86 ? 2.209 -5.475 8.427 1.00 95.88 86 SER A CA 1
ATOM 666 C C . SER A 1 86 ? 1.651 -4.157 8.975 1.00 95.88 86 SER A C 1
ATOM 668 O O . SER A 1 86 ? 1.251 -4.092 10.133 1.00 95.88 86 SER A O 1
ATOM 670 N N . ILE A 1 87 ? 1.624 -3.094 8.164 1.00 96.38 87 ILE A N 1
ATOM 671 C CA . ILE A 1 87 ? 1.037 -1.805 8.562 1.00 96.38 87 ILE A CA 1
ATOM 672 C C . ILE A 1 87 ? -0.481 -1.923 8.719 1.00 96.38 87 ILE A C 1
ATOM 674 O O . ILE A 1 87 ? -1.024 -1.352 9.660 1.00 96.38 87 ILE A O 1
ATOM 678 N N . ALA A 1 88 ? -1.148 -2.661 7.831 1.00 96.00 88 ALA A N 1
ATOM 679 C CA . ALA A 1 88 ? -2.586 -2.896 7.902 1.00 96.00 88 ALA A CA 1
ATOM 680 C C . ALA A 1 88 ? -2.975 -3.671 9.172 1.00 96.00 88 ALA A C 1
ATOM 682 O O . ALA A 1 88 ? -3.879 -3.244 9.882 1.00 96.00 88 ALA A O 1
ATOM 683 N N . LEU A 1 89 ? -2.240 -4.740 9.500 1.00 95.81 89 LEU A N 1
ATOM 684 C CA . LEU A 1 89 ? -2.435 -5.506 10.737 1.00 95.81 89 LEU A CA 1
ATOM 685 C C . LEU A 1 89 ? -2.216 -4.637 11.976 1.00 95.81 89 LEU A C 1
ATOM 687 O O . LEU A 1 89 ? -3.076 -4.567 12.846 1.00 95.81 89 LEU A O 1
ATOM 691 N N . LYS A 1 90 ? -1.116 -3.877 12.011 1.00 95.88 90 LYS A N 1
ATOM 692 C CA . LYS A 1 90 ? -0.849 -2.963 13.126 1.00 95.88 90 LYS A CA 1
ATOM 693 C C . LYS A 1 90 ? -1.946 -1.911 13.278 1.00 95.88 90 LYS A C 1
ATOM 695 O O . LYS A 1 90 ? -2.279 -1.552 14.395 1.00 95.88 90 LYS A O 1
ATOM 700 N N . ALA A 1 91 ? -2.490 -1.396 12.174 1.00 95.19 91 ALA A N 1
ATOM 701 C CA . ALA A 1 91 ? -3.606 -0.457 12.217 1.00 95.19 91 ALA A CA 1
ATOM 702 C C . ALA A 1 91 ? -4.889 -1.110 12.756 1.00 95.19 91 ALA A C 1
ATOM 704 O O . ALA A 1 91 ? -5.631 -0.449 13.472 1.00 95.19 91 ALA A O 1
ATOM 705 N N . GLN A 1 92 ? -5.135 -2.384 12.444 1.00 95.25 92 GLN A N 1
ATOM 706 C CA . GLN A 1 92 ? -6.273 -3.140 12.966 1.00 95.25 92 GLN A CA 1
ATOM 707 C C . GLN A 1 92 ? -6.179 -3.334 14.487 1.00 95.25 92 GLN A C 1
ATOM 709 O O . GLN A 1 92 ? -7.126 -2.984 15.191 1.00 95.25 92 GLN A O 1
ATOM 714 N N . GLU A 1 93 ? -5.020 -3.770 14.990 1.00 95.00 93 GLU A N 1
ATOM 715 C CA . GLU A 1 93 ? -4.739 -3.883 16.432 1.00 95.00 93 GLU A CA 1
ATOM 716 C C . GLU A 1 93 ? -4.959 -2.539 17.148 1.00 95.00 93 GLU A C 1
ATOM 718 O O . GLU A 1 93 ? -5.633 -2.438 18.171 1.00 95.00 93 GLU A O 1
ATOM 723 N N . ASP A 1 94 ? -4.430 -1.473 16.552 1.00 93.38 94 ASP A N 1
ATOM 724 C CA . ASP A 1 94 ? -4.492 -0.105 17.051 1.00 93.38 94 ASP A CA 1
ATOM 725 C C . ASP A 1 94 ? -5.912 0.505 17.069 1.00 93.38 94 ASP A C 1
ATOM 727 O O . ASP A 1 94 ? -6.113 1.539 17.715 1.00 93.38 94 ASP A O 1
ATOM 731 N N . LEU A 1 95 ? -6.851 -0.072 16.310 1.00 91.94 95 LEU A N 1
ATOM 732 C CA . LEU A 1 95 ? -8.278 0.274 16.284 1.00 91.94 95 LEU A CA 1
ATOM 733 C C . LEU A 1 95 ? -9.141 -0.782 17.002 1.00 91.94 95 LEU A C 1
ATOM 735 O O . LEU A 1 95 ? -10.364 -0.759 16.862 1.00 91.94 95 LEU A O 1
ATOM 739 N N . ASN A 1 96 ? -8.535 -1.682 17.785 1.00 92.81 96 ASN A N 1
ATOM 740 C CA . ASN A 1 96 ? -9.234 -2.726 18.539 1.00 92.81 96 ASN A CA 1
ATOM 741 C C . ASN A 1 96 ? -10.143 -3.599 17.653 1.00 92.81 96 ASN A C 1
ATOM 743 O O . ASN A 1 96 ? -11.299 -3.833 17.998 1.00 92.81 96 ASN A O 1
ATOM 747 N N . ASP A 1 97 ? -9.649 -4.017 16.483 1.00 90.56 97 ASP A N 1
ATOM 748 C CA . ASP A 1 97 ? -10.345 -4.917 15.548 1.00 90.56 97 ASP A CA 1
ATOM 749 C C . ASP A 1 97 ? -11.696 -4.401 15.014 1.00 90.56 97 ASP A C 1
ATOM 751 O O . ASP A 1 97 ? -12.472 -5.145 14.417 1.00 90.56 97 ASP A O 1
ATOM 755 N N . GLN A 1 98 ? -11.964 -3.097 15.135 1.00 91.00 98 GLN A N 1
ATOM 756 C CA . GLN A 1 98 ? -13.170 -2.463 14.583 1.00 91.00 98 GLN A CA 1
ATOM 757 C C . GLN A 1 98 ? -13.177 -2.400 13.047 1.00 91.00 98 GLN A C 1
ATOM 759 O O . GLN A 1 98 ? -14.197 -2.077 12.438 1.00 91.00 98 GLN A O 1
ATOM 764 N N . ILE A 1 99 ? -12.035 -2.674 12.411 1.00 92.56 99 ILE A N 1
ATOM 765 C CA . ILE A 1 99 ? -11.866 -2.606 10.960 1.00 92.56 99 ILE A CA 1
ATOM 766 C C . ILE A 1 99 ? -11.702 -3.999 10.352 1.00 92.56 99 ILE A C 1
ATOM 768 O O . ILE A 1 99 ? -10.984 -4.855 10.873 1.00 92.56 99 ILE A O 1
ATOM 772 N N . SER A 1 100 ? -12.336 -4.203 9.197 1.00 94.81 100 SER A N 1
ATOM 773 C CA . SER A 1 100 ? -12.187 -5.416 8.393 1.00 94.81 100 SER A CA 1
ATOM 774 C C . SER A 1 100 ? -11.124 -5.213 7.314 1.00 94.81 100 SER A C 1
ATOM 776 O O . SER A 1 100 ? -11.157 -4.229 6.571 1.00 94.81 100 SER A O 1
ATOM 778 N N . LEU A 1 101 ? -10.174 -6.145 7.220 1.00 95.06 101 LEU A N 1
ATOM 779 C CA . LEU A 1 101 ? -9.115 -6.123 6.215 1.00 95.06 101 LEU A CA 1
ATOM 780 C C . LEU A 1 101 ? -9.519 -6.969 5.004 1.00 95.06 101 LEU A C 1
ATOM 782 O O . LEU A 1 101 ? -9.831 -8.150 5.137 1.00 95.06 101 LEU A O 1
ATOM 786 N N . LYS A 1 102 ? -9.457 -6.380 3.805 1.00 96.19 102 LYS A N 1
ATOM 787 C CA . LYS A 1 102 ? -9.720 -7.073 2.537 1.00 96.19 102 LYS A CA 1
ATOM 788 C C . LYS A 1 102 ? -8.479 -7.017 1.638 1.00 96.19 102 LYS A C 1
ATOM 790 O O . LYS A 1 102 ? -8.243 -5.981 1.013 1.00 96.19 102 LYS A O 1
ATOM 795 N N . PRO A 1 103 ? -7.674 -8.092 1.551 1.00 94.44 103 PRO A N 1
ATOM 796 C CA . PRO A 1 103 ? -6.530 -8.122 0.651 1.00 94.44 103 PRO A CA 1
ATOM 797 C C . PRO A 1 103 ? -7.016 -8.153 -0.802 1.00 94.44 103 PRO A C 1
ATOM 799 O O . PRO A 1 103 ? -7.849 -8.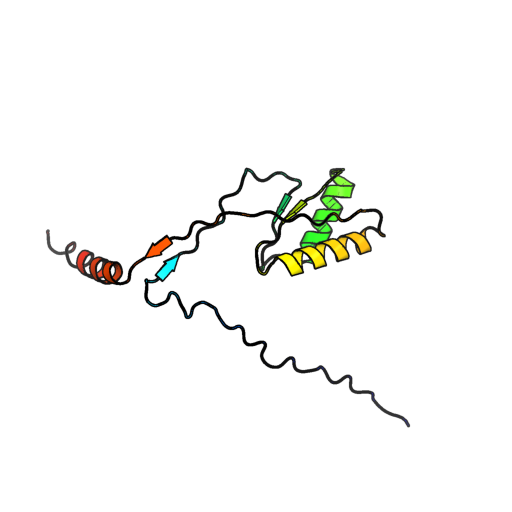975 -1.178 1.00 94.44 103 PRO A O 1
ATOM 802 N N . THR A 1 104 ? -6.497 -7.241 -1.616 1.00 95.06 104 THR A N 1
ATOM 803 C CA . THR A 1 104 ? -6.768 -7.160 -3.054 1.00 95.06 104 THR A CA 1
ATOM 804 C C . THR A 1 104 ? -5.444 -7.110 -3.802 1.00 95.06 104 THR A C 1
ATOM 806 O O . THR A 1 104 ? -4.452 -6.582 -3.296 1.00 95.06 104 THR A O 1
ATOM 809 N N . THR A 1 105 ? -5.404 -7.724 -4.981 1.00 94.50 105 THR A N 1
ATOM 810 C CA . THR A 1 105 ? -4.224 -7.748 -5.842 1.00 94.50 105 THR A CA 1
ATOM 811 C C . THR A 1 105 ? -4.536 -7.026 -7.140 1.00 94.50 105 THR A C 1
ATOM 813 O O . THR A 1 105 ? -5.609 -7.177 -7.718 1.00 94.50 105 THR A O 1
ATOM 816 N N . GLU A 1 106 ? -3.581 -6.227 -7.595 1.00 90.25 106 GLU A N 1
ATOM 817 C CA . GLU A 1 106 ? -3.697 -5.436 -8.813 1.00 90.25 106 GLU A CA 1
ATOM 818 C C . GLU A 1 106 ? -2.427 -5.616 -9.639 1.00 90.25 106 GLU A C 1
ATOM 820 O O . GLU A 1 106 ? -1.323 -5.727 -9.097 1.00 90.25 106 GLU A O 1
ATOM 825 N N . THR A 1 107 ? -2.584 -5.640 -10.961 1.00 90.88 107 THR A N 1
ATOM 826 C CA . THR A 1 107 ? -1.458 -5.697 -11.897 1.00 90.88 107 THR A CA 1
ATOM 827 C C . THR A 1 107 ? -1.211 -4.299 -12.444 1.00 90.88 107 THR A C 1
ATOM 829 O O . THR A 1 107 ? -2.097 -3.709 -13.056 1.00 90.88 107 THR A O 1
ATOM 832 N N . ILE A 1 108 ? -0.004 -3.770 -12.234 1.00 89.25 108 ILE A N 1
ATOM 833 C CA . ILE A 1 108 ? 0.387 -2.428 -12.683 1.00 89.25 108 ILE A CA 1
ATOM 834 C C . ILE A 1 108 ? 1.512 -2.560 -13.709 1.00 89.25 108 ILE A C 1
ATOM 836 O O . ILE A 1 108 ? 2.560 -3.136 -13.418 1.00 89.25 108 ILE A O 1
ATOM 840 N N . SER A 1 109 ? 1.313 -1.995 -14.899 1.00 89.88 109 SER A N 1
ATOM 841 C CA . SER A 1 109 ? 2.339 -1.919 -15.941 1.00 89.88 109 SER A CA 1
ATOM 842 C C . SER A 1 109 ? 3.344 -0.805 -15.635 1.00 89.88 109 SER A C 1
ATOM 844 O O . SER A 1 109 ? 2.961 0.359 -15.496 1.00 89.88 109 SER A O 1
ATOM 846 N N . LEU A 1 110 ? 4.631 -1.146 -15.564 1.00 89.12 110 LEU A N 1
ATOM 847 C CA . LEU A 1 110 ? 5.724 -0.191 -15.378 1.00 89.12 110 LEU A CA 1
ATOM 848 C C . LEU A 1 110 ? 6.496 -0.020 -16.684 1.00 89.12 110 LEU A C 1
ATOM 850 O O . LEU A 1 110 ? 6.763 -0.994 -17.383 1.00 89.12 110 LEU A O 1
ATOM 854 N N . ILE A 1 111 ? 6.852 1.223 -16.995 1.00 90.19 111 ILE A N 1
ATOM 855 C CA . ILE A 1 111 ? 7.626 1.581 -18.185 1.00 90.19 111 ILE A CA 1
ATOM 856 C C . ILE A 1 111 ? 8.959 2.137 -17.698 1.00 90.19 111 ILE A C 1
ATOM 858 O O . ILE A 1 111 ? 8.964 3.153 -17.006 1.00 90.19 111 ILE A O 1
ATOM 862 N N . ASP A 1 112 ? 10.061 1.498 -18.076 1.00 89.06 112 ASP A N 1
ATOM 863 C CA . ASP A 1 112 ? 11.420 1.922 -17.736 1.00 89.06 112 ASP A CA 1
ATOM 864 C C . ASP A 1 112 ? 12.210 2.283 -18.998 1.00 89.06 112 ASP A C 1
ATOM 866 O O . ASP A 1 112 ? 11.951 1.761 -20.083 1.00 89.06 112 ASP A O 1
ATOM 870 N N . ASP A 1 113 ? 13.186 3.180 -18.845 1.00 88.25 113 ASP A N 1
ATOM 871 C CA . ASP A 1 113 ? 14.080 3.583 -19.928 1.00 88.25 113 ASP A CA 1
ATOM 872 C C . ASP A 1 113 ? 15.336 2.719 -19.938 1.00 88.25 113 ASP A C 1
ATOM 874 O O . ASP A 1 113 ? 15.976 2.512 -18.904 1.00 88.25 113 ASP A O 1
ATOM 878 N N . ILE A 1 114 ? 15.742 2.272 -21.123 1.00 86.19 114 ILE A N 1
ATOM 879 C CA . ILE A 1 114 ? 16.987 1.531 -21.328 1.00 86.19 114 ILE A CA 1
ATOM 880 C C . ILE A 1 114 ? 17.904 2.399 -22.187 1.00 86.19 114 ILE A C 1
ATOM 882 O O . ILE A 1 114 ? 17.571 2.720 -23.326 1.00 86.19 114 ILE A O 1
ATOM 886 N N . ILE A 1 115 ? 19.054 2.798 -21.637 1.00 80.75 115 ILE A N 1
ATOM 887 C CA . ILE A 1 115 ? 20.076 3.552 -22.370 1.00 80.75 115 ILE A CA 1
ATOM 888 C C . ILE A 1 115 ? 21.157 2.563 -22.825 1.00 80.75 115 ILE A C 1
ATOM 890 O O . ILE A 1 115 ? 21.913 2.095 -21.966 1.00 80.75 115 ILE A O 1
ATOM 894 N N . PRO A 1 116 ? 21.260 2.255 -24.132 1.00 81.06 116 PRO A N 1
ATOM 895 C CA . PRO A 1 116 ? 22.282 1.351 -24.647 1.00 81.06 116 PRO A CA 1
ATOM 896 C C . PRO A 1 116 ? 23.684 1.946 -24.479 1.00 81.06 116 PRO A C 1
ATOM 898 O O . PRO A 1 116 ? 23.870 3.167 -24.517 1.00 81.06 116 PRO A O 1
ATOM 901 N N . GLU A 1 117 ? 24.683 1.085 -24.291 1.00 70.25 117 GLU A N 1
ATOM 902 C CA . GLU A 1 117 ? 26.064 1.510 -24.018 1.00 70.25 117 GLU A CA 1
ATOM 903 C C . GLU A 1 117 ? 26.692 2.270 -25.198 1.00 70.25 117 GLU A C 1
ATOM 905 O O . GLU A 1 117 ? 27.425 3.236 -24.976 1.00 70.25 117 GLU A O 1
ATOM 910 N N . ASP A 1 118 ? 26.291 1.949 -26.432 1.00 69.69 118 ASP A N 1
ATOM 911 C CA . ASP A 1 118 ? 26.742 2.612 -27.667 1.00 69.69 118 ASP A CA 1
ATOM 912 C C . ASP A 1 118 ? 26.413 4.117 -27.707 1.00 69.69 118 ASP A C 1
ATOM 914 O O . ASP A 1 118 ? 27.084 4.908 -28.373 1.00 69.69 118 ASP A O 1
ATOM 918 N N . MET A 1 119 ? 25.388 4.553 -26.966 1.00 60.69 119 MET A N 1
ATOM 919 C CA . MET A 1 119 ? 24.985 5.963 -26.884 1.00 60.69 119 MET A CA 1
ATOM 920 C C . MET A 1 119 ? 25.768 6.762 -25.830 1.00 60.69 119 MET A C 1
ATOM 922 O O . MET A 1 119 ? 25.719 7.994 -25.862 1.00 60.69 119 MET A O 1
ATOM 926 N N . LYS A 1 120 ? 26.503 6.118 -24.905 1.00 57.28 120 LYS A N 1
ATOM 927 C CA . LYS A 1 120 ? 27.339 6.844 -23.924 1.00 57.28 120 LYS A CA 1
ATOM 928 C C . LYS A 1 120 ? 28.538 7.514 -24.593 1.00 57.28 120 LYS A C 1
ATOM 930 O O . LYS A 1 120 ? 28.816 8.672 -24.306 1.00 57.28 120 LYS A O 1
ATOM 935 N N . GLN A 1 121 ? 29.164 6.838 -25.553 1.00 53.91 121 GLN A N 1
ATOM 936 C CA . GLN A 1 121 ? 30.384 7.307 -26.221 1.00 53.91 121 GLN A CA 1
ATOM 937 C C . GLN A 1 121 ? 30.168 8.588 -27.056 1.00 53.91 121 GLN A C 1
ATOM 939 O O . GLN A 1 121 ? 31.090 9.377 -27.244 1.00 53.91 121 GLN A O 1
ATOM 944 N N . LYS A 1 122 ? 28.941 8.850 -27.534 1.00 51.00 122 LYS A N 1
ATOM 945 C CA . LYS A 1 122 ? 28.632 10.044 -28.346 1.00 51.00 122 LYS A CA 1
ATOM 946 C C . LYS A 1 122 ? 28.458 11.335 -27.543 1.00 51.00 122 LYS A C 1
ATOM 948 O O . LYS A 1 122 ? 28.617 12.409 -28.124 1.00 51.00 122 LYS A O 1
ATOM 953 N N . LYS A 1 123 ? 28.130 11.266 -26.246 1.00 50.03 123 LYS A N 1
ATOM 954 C CA . LYS A 1 123 ? 27.940 12.478 -25.426 1.00 50.03 123 LYS A CA 1
ATOM 955 C C . LYS A 1 123 ? 29.263 13.180 -25.130 1.00 50.03 123 LYS A C 1
ATOM 957 O O . LYS A 1 123 ? 29.313 14.404 -25.201 1.00 50.03 123 LYS A O 1
ATOM 962 N N . ASP A 1 124 ? 30.328 12.415 -24.920 1.00 47.44 124 ASP A N 1
ATOM 963 C CA . ASP A 1 124 ? 31.650 12.967 -24.606 1.00 47.44 124 ASP A CA 1
ATOM 964 C C . ASP A 1 124 ? 32.283 13.659 -25.831 1.00 47.44 124 ASP A C 1
ATOM 966 O O . ASP A 1 124 ? 32.910 14.708 -25.712 1.00 47.44 124 ASP A O 1
ATOM 970 N N . LEU A 1 125 ? 32.006 13.165 -27.044 1.00 47.47 125 LEU A N 1
ATOM 971 C CA . LEU A 1 125 ? 32.492 13.758 -28.300 1.00 47.47 125 LEU A CA 1
ATOM 972 C C . LEU A 1 125 ? 31.778 15.066 -28.698 1.00 47.47 125 LEU A C 1
ATOM 974 O O . LEU A 1 125 ? 32.309 15.836 -29.501 1.00 47.47 125 LEU A O 1
ATOM 978 N N . GLN A 1 126 ? 30.577 15.335 -28.172 1.00 48.31 126 GLN A N 1
ATOM 979 C CA . GLN A 1 126 ? 29.807 16.549 -28.488 1.00 48.31 126 GLN A CA 1
ATOM 980 C C . GLN A 1 126 ? 30.119 17.744 -27.581 1.00 48.31 126 GLN A C 1
ATOM 982 O O . GLN A 1 126 ? 29.726 18.865 -27.918 1.00 48.31 126 GLN A O 1
ATOM 987 N N . ILE A 1 127 ? 30.812 17.527 -26.461 1.00 45.38 127 ILE A N 1
ATOM 988 C CA . ILE A 1 127 ? 31.208 18.598 -25.538 1.00 45.38 127 ILE A CA 1
ATOM 989 C C . ILE A 1 127 ? 32.498 19.280 -26.031 1.00 45.38 127 ILE A C 1
ATOM 991 O O . ILE A 1 127 ? 32.590 20.499 -25.966 1.00 45.38 127 ILE A O 1
ATOM 995 N N . CYS A 1 128 ? 33.419 18.558 -26.682 1.00 39.75 128 CYS A N 1
ATOM 996 C CA . CYS A 1 128 ? 34.648 19.152 -27.235 1.00 39.75 128 CYS A CA 1
ATOM 997 C C . CYS A 1 128 ? 34.466 19.964 -28.534 1.00 39.75 128 CYS A C 1
ATOM 999 O O . CYS A 1 128 ? 35.377 20.685 -28.924 1.00 39.75 128 CYS A O 1
ATOM 1001 N N . LYS A 1 129 ? 33.323 19.871 -29.231 1.00 48.06 129 LYS A N 1
ATOM 1002 C CA . LYS A 1 129 ? 33.111 20.563 -30.524 1.00 48.06 129 LYS A CA 1
ATOM 1003 C C . LYS A 1 129 ? 32.452 21.946 -30.420 1.00 48.06 129 LYS A C 1
ATOM 1005 O O . LYS A 1 129 ? 32.098 22.508 -31.447 1.00 48.06 129 LYS A O 1
ATOM 1010 N N . ARG A 1 130 ? 32.244 22.486 -29.213 1.00 44.19 130 ARG A N 1
ATOM 1011 C CA . ARG A 1 130 ? 31.554 23.778 -29.013 1.00 44.19 130 ARG A CA 1
ATOM 1012 C C . ARG A 1 130 ? 32.425 24.920 -28.480 1.00 44.19 130 ARG A C 1
ATOM 1014 O O . ARG A 1 130 ? 31.916 26.026 -28.365 1.00 44.19 130 ARG A O 1
ATOM 1021 N N . GLU A 1 131 ? 33.710 24.687 -28.214 1.00 50.19 131 GLU A N 1
ATOM 1022 C CA . GLU A 1 131 ? 34.621 25.720 -27.680 1.00 50.19 131 GLU A CA 1
ATOM 1023 C C . GLU A 1 131 ? 35.605 26.305 -28.709 1.00 50.19 131 GLU A C 1
ATOM 1025 O O . GLU A 1 131 ? 36.465 27.099 -28.348 1.00 50.19 131 GLU A O 1
ATOM 1030 N N . LEU A 1 132 ? 35.477 25.978 -29.997 1.00 48.97 132 LEU A N 1
ATOM 1031 C CA . LEU A 1 132 ? 36.319 26.547 -31.055 1.00 48.97 132 LEU A CA 1
ATOM 1032 C C . LEU A 1 132 ? 35.453 27.169 -32.148 1.00 48.97 132 LEU A C 1
ATOM 1034 O O . LEU A 1 132 ? 35.313 26.596 -33.218 1.00 48.97 132 LEU A O 1
ATOM 1038 N N . GLU A 1 133 ? 34.842 28.311 -31.847 1.00 49.34 133 GLU A N 1
ATOM 1039 C CA . GLU A 1 133 ? 34.475 29.330 -32.840 1.00 49.34 133 GLU A CA 1
ATOM 1040 C C . GLU A 1 133 ? 34.098 30.625 -32.104 1.00 49.34 133 GLU A C 1
ATOM 1042 O O . GLU A 1 133 ? 32.940 30.855 -31.745 1.00 49.34 133 GLU A O 1
ATOM 1047 N N . LYS A 1 134 ? 35.118 31.441 -31.819 1.00 39.34 134 LYS A N 1
ATOM 1048 C CA . LYS A 1 134 ? 35.103 32.909 -31.855 1.00 39.34 134 LYS A CA 1
ATOM 1049 C C . LYS A 1 134 ? 36.527 33.437 -31.764 1.00 39.34 134 LYS A C 1
ATOM 1051 O O . LYS A 1 134 ? 37.269 32.946 -30.888 1.00 39.34 134 LYS A O 1
#

Secondary structure (DSSP, 8-state):
-------------------TTSSSTTT-EEEPPPPP-----TTEEEPPTTS-HHHHHHHHHHHHHTS--S--EEE--GGGHHHHHHHHHHHHHHTTT-S-------------EEE-GGGHHHHHHHHTTSS---

Organism: Rhizopus delemar (strain RA 99-880 / ATCC MYA-4621 / FGSC 9543 / NRRL 43880) (NCBI:txid246409)